Protein AF-E4Q277-F1 (afdb_monomer)

Solvent-accessible surface area (backbone atoms only — not comparable to full-atom values): 6845 Å² total; per-residue (Å²): 110,78,57,78,90,73,64,61,66,56,55,53,55,42,17,65,76,50,76,47,55,44,51,51,55,50,51,31,52,51,36,47,37,51,23,58,62,69,68,41,83,85,54,50,30,70,56,55,41,49,47,28,60,75,48,73,52,60,41,48,54,56,46,54,25,54,50,24,50,49,39,25,51,49,21,50,73,73,71,43,85,66,65,85,50,20,67,60,29,31,52,35,26,75,74,73,38,37,66,59,28,50,42,53,44,51,51,54,44,43,54,41,31,53,51,53,50,54,53,52,53,56,58,60,76,76,107

Organism: Caldicellulosiruptor owensensis (strain ATCC 700167 / DSM 13100 / OL) (NCBI:txid632518)

InterPro domains:
  IPR025328 Domain of unknown function DUF4234 [PF14018] (6-69)

Mean predicted aligned error: 8.24 Å

Structure (mmCIF, N/CA/C/O backbone):
data_AF-E4Q277-F1
#
_entry.id   AF-E4Q277-F1
#
loop_
_atom_site.group_PDB
_atom_site.id
_atom_site.type_symbol
_atom_site.label_atom_id
_atom_site.label_alt_id
_atom_site.label_comp_id
_atom_site.label_asym_id
_atom_site.label_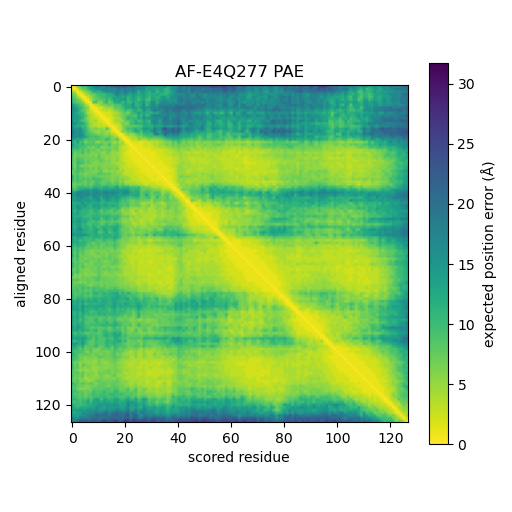entity_id
_atom_site.label_seq_id
_atom_site.pdbx_PDB_ins_code
_atom_site.Cartn_x
_atom_site.Cartn_y
_atom_site.Cartn_z
_atom_site.occupancy
_atom_site.B_iso_or_equiv
_atom_site.auth_seq_id
_atom_site.auth_comp_id
_atom_site.auth_asym_id
_atom_site.auth_atom_id
_atom_site.pdbx_PDB_model_num
ATOM 1 N N . MET A 1 1 ? -15.627 8.976 -0.038 1.00 40.03 1 MET A N 1
ATOM 2 C CA . MET A 1 1 ? -16.363 7.786 -0.526 1.00 40.03 1 MET A CA 1
ATOM 3 C C . MET A 1 1 ? -15.552 6.549 -0.169 1.00 40.03 1 MET A C 1
ATOM 5 O O . MET A 1 1 ? -14.334 6.627 -0.302 1.00 40.03 1 MET A O 1
ATOM 9 N N . PRO A 1 2 ? -16.169 5.461 0.323 1.00 54.00 2 PRO A N 1
ATOM 10 C CA . PRO A 1 2 ? -15.447 4.222 0.614 1.00 54.00 2 PRO A CA 1
ATOM 11 C C . PRO A 1 2 ? -14.833 3.640 -0.669 1.00 54.00 2 PRO A C 1
ATOM 13 O O . PRO A 1 2 ? -15.396 3.785 -1.757 1.00 54.00 2 PRO A O 1
ATOM 16 N N . GLY A 1 3 ? -13.653 3.027 -0.552 1.00 56.50 3 GLY A N 1
ATOM 17 C CA . GLY A 1 3 ? -12.966 2.400 -1.682 1.00 56.50 3 GLY A CA 1
ATOM 18 C C . GLY A 1 3 ? -13.731 1.190 -2.229 1.00 56.50 3 GLY A C 1
ATOM 19 O O . GLY A 1 3 ? -14.594 0.610 -1.566 1.00 56.50 3 GLY A O 1
ATOM 20 N N . LYS A 1 4 ? -13.434 0.792 -3.471 1.00 58.00 4 LYS A N 1
ATOM 21 C CA . LYS A 1 4 ? -14.125 -0.325 -4.131 1.00 58.00 4 LYS A CA 1
ATOM 22 C C . LYS A 1 4 ? -13.436 -1.641 -3.770 1.00 58.00 4 LYS A C 1
ATOM 24 O O . LYS A 1 4 ? -12.219 -1.747 -3.889 1.00 58.00 4 LYS A O 1
ATOM 29 N N . LYS A 1 5 ? -14.198 -2.674 -3.387 1.00 54.75 5 LYS A N 1
ATOM 30 C CA . LYS A 1 5 ? -13.649 -4.017 -3.125 1.00 54.75 5 LYS A CA 1
ATOM 31 C C . LYS A 1 5 ? -12.907 -4.521 -4.365 1.00 54.75 5 LYS A C 1
ATOM 33 O O . LYS A 1 5 ? -13.509 -4.681 -5.429 1.00 54.75 5 LYS A O 1
ATOM 38 N N . ARG A 1 6 ? -11.605 -4.781 -4.232 1.00 60.19 6 ARG A N 1
ATOM 39 C CA . ARG A 1 6 ? -10.793 -5.387 -5.297 1.00 60.19 6 ARG A CA 1
ATOM 40 C C . ARG A 1 6 ? -10.302 -6.760 -4.874 1.00 60.19 6 ARG A C 1
ATOM 42 O O . ARG A 1 6 ? -9.861 -6.960 -3.741 1.00 60.19 6 ARG A O 1
ATOM 49 N N . SER A 1 7 ? -10.384 -7.705 -5.809 1.00 57.56 7 SER A N 1
ATOM 50 C CA . SER A 1 7 ? -9.804 -9.031 -5.632 1.00 57.56 7 SER A CA 1
ATOM 51 C C . SER A 1 7 ? -8.292 -8.955 -5.810 1.00 57.56 7 SER A C 1
ATOM 53 O O . SER A 1 7 ? -7.790 -8.597 -6.877 1.00 57.56 7 SER A O 1
ATOM 55 N N . VAL A 1 8 ? -7.588 -9.337 -4.752 1.00 58.34 8 VAL A N 1
ATOM 56 C CA . VAL A 1 8 ? -6.130 -9.479 -4.671 1.00 58.34 8 VAL A CA 1
ATOM 57 C C . VAL A 1 8 ? -5.581 -10.380 -5.779 1.00 58.34 8 VAL A C 1
ATOM 59 O O . VAL A 1 8 ? -4.545 -10.099 -6.374 1.00 58.34 8 VAL A O 1
ATOM 62 N N . VAL A 1 9 ? -6.326 -11.435 -6.110 1.00 54.12 9 VAL A N 1
ATOM 63 C CA . VAL A 1 9 ? -5.954 -12.421 -7.132 1.00 54.12 9 VAL A CA 1
ATOM 64 C C . VAL A 1 9 ? -5.977 -11.806 -8.535 1.00 54.12 9 VAL A C 1
ATOM 66 O O . VAL A 1 9 ? -5.131 -12.130 -9.363 1.00 54.12 9 VAL A O 1
ATOM 69 N N . GLY A 1 10 ? -6.887 -10.859 -8.790 1.00 60.38 10 GLY A N 1
ATOM 70 C CA . GLY A 1 10 ? -6.936 -10.139 -10.063 1.00 60.38 10 GLY A CA 1
ATOM 71 C C . GLY A 1 10 ? -5.686 -9.292 -10.288 1.00 60.38 10 GLY A C 1
ATOM 72 O O . GLY A 1 10 ? -5.128 -9.307 -11.380 1.00 60.38 10 GLY A O 1
ATOM 73 N N . VAL A 1 11 ? -5.195 -8.619 -9.241 1.00 60.53 11 VAL A N 1
ATOM 74 C CA . VAL A 1 11 ? -3.976 -7.795 -9.317 1.00 60.53 11 VAL A CA 1
ATOM 75 C C . VAL A 1 11 ? -2.768 -8.627 -9.724 1.00 60.53 11 VAL A C 1
ATOM 77 O O . VAL A 1 11 ? -1.974 -8.221 -10.568 1.00 60.53 11 VAL A O 1
ATOM 80 N N . LEU A 1 12 ? -2.677 -9.827 -9.164 1.00 60.50 12 LEU A N 1
ATOM 81 C CA . LEU A 1 12 ? -1.571 -10.740 -9.384 1.00 60.50 12 LEU A CA 1
ATOM 82 C C . LEU A 1 12 ? -1.580 -11.358 -10.784 1.00 60.50 12 LEU A C 1
ATOM 84 O O . LEU A 1 12 ? -0.562 -11.348 -11.475 1.00 60.50 12 LEU A O 1
ATOM 88 N N . ILE A 1 13 ? -2.743 -11.849 -11.219 1.00 62.25 13 ILE A N 1
ATOM 89 C CA . ILE A 1 13 ? -2.920 -12.442 -12.548 1.00 62.25 13 ILE A CA 1
ATOM 90 C C . ILE A 1 13 ? -2.660 -11.389 -13.628 1.00 62.25 13 ILE A C 1
ATOM 92 O O . ILE A 1 13 ? -1.892 -11.640 -14.556 1.00 62.25 13 ILE A O 1
ATOM 96 N N . PHE A 1 14 ? -3.218 -10.183 -13.483 1.00 59.66 14 PHE A N 1
ATOM 97 C CA . PHE A 1 14 ? -2.980 -9.119 -14.453 1.00 59.66 14 PHE A CA 1
ATOM 98 C C . PHE A 1 14 ? -1.535 -8.628 -14.448 1.00 59.66 14 PHE A C 1
ATOM 100 O O . PHE A 1 14 ? -1.010 -8.353 -15.521 1.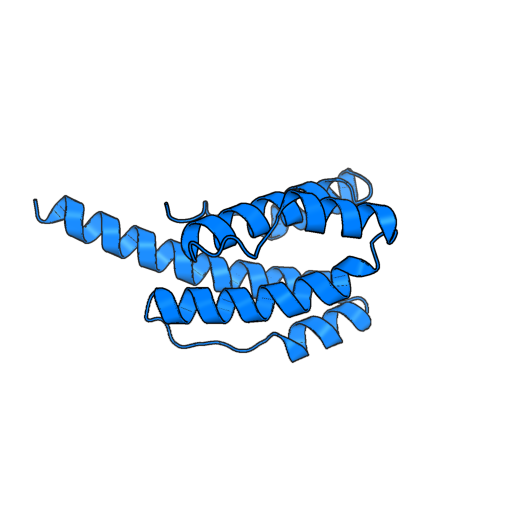00 59.66 14 PHE A O 1
ATOM 107 N N . SER A 1 15 ? -0.848 -8.552 -13.307 1.00 57.84 15 SER A N 1
ATOM 108 C CA . SER A 1 15 ? 0.565 -8.155 -13.299 1.00 57.84 15 SER A CA 1
ATOM 109 C C . SER A 1 15 ? 1.478 -9.169 -13.983 1.00 57.84 15 SER A C 1
ATOM 111 O O . SER A 1 15 ? 2.399 -8.758 -14.675 1.00 57.84 15 SER A O 1
ATOM 113 N N . ILE A 1 16 ? 1.220 -10.472 -13.870 1.00 62.84 16 ILE A N 1
ATOM 114 C CA . ILE A 1 16 ? 2.006 -11.480 -14.603 1.00 62.84 16 ILE A CA 1
ATOM 115 C C . ILE A 1 16 ? 1.697 -11.414 -16.107 1.00 62.84 16 ILE A C 1
ATOM 117 O O . ILE A 1 16 ? 2.612 -11.436 -16.926 1.00 62.84 16 ILE A O 1
ATOM 121 N N . ILE A 1 17 ? 0.421 -11.255 -16.472 1.00 63.47 17 ILE A N 1
ATOM 122 C CA . ILE A 1 17 ? -0.020 -11.167 -17.875 1.00 63.47 17 ILE A CA 1
ATOM 123 C C . ILE A 1 17 ? 0.470 -9.877 -18.555 1.00 63.47 17 ILE A C 1
ATOM 125 O O . ILE A 1 17 ? 0.798 -9.892 -19.737 1.00 63.47 17 ILE A O 1
ATOM 129 N N . THR A 1 18 ? 0.542 -8.761 -17.825 1.00 61.78 18 THR A N 1
ATOM 130 C CA . THR A 1 18 ? 0.921 -7.439 -18.364 1.00 61.78 18 THR A CA 1
ATOM 131 C C . THR A 1 18 ? 2.406 -7.103 -18.205 1.00 61.78 18 THR A C 1
ATOM 133 O O . THR A 1 18 ? 2.772 -5.939 -18.355 1.00 61.78 18 THR A O 1
ATOM 136 N N . LEU A 1 19 ? 3.274 -8.073 -17.879 1.00 64.88 19 LEU A N 1
ATOM 137 C CA . LEU A 1 19 ? 4.702 -7.820 -17.606 1.00 64.88 19 LEU A CA 1
ATOM 138 C C . LEU A 1 19 ? 4.932 -6.767 -16.490 1.00 64.88 19 LEU A C 1
ATOM 140 O O . LEU A 1 19 ? 5.846 -5.951 -16.540 1.00 64.88 19 LEU A O 1
ATOM 144 N N . GLY A 1 20 ? 4.081 -6.759 -15.467 1.00 63.62 20 GLY A N 1
ATOM 145 C CA . GLY A 1 20 ? 4.181 -5.875 -14.305 1.00 63.62 20 GLY A CA 1
ATOM 146 C C . GLY A 1 20 ? 3.536 -4.499 -14.481 1.00 63.62 20 GLY A C 1
ATOM 147 O O . GLY A 1 20 ? 3.479 -3.744 -13.513 1.00 63.62 20 GLY A O 1
ATOM 148 N N . ILE A 1 21 ? 2.982 -4.174 -15.655 1.00 70.25 21 ILE A N 1
ATOM 149 C CA . ILE A 1 21 ? 2.351 -2.865 -15.902 1.00 70.25 21 ILE A CA 1
ATOM 150 C C . ILE A 1 21 ? 1.128 -2.650 -14.998 1.00 70.25 21 ILE A C 1
ATOM 152 O O . ILE A 1 21 ? 0.892 -1.545 -14.509 1.00 70.25 21 ILE A O 1
ATOM 156 N N . TYR A 1 22 ? 0.360 -3.704 -14.716 1.00 71.38 22 TYR A N 1
ATOM 157 C CA . TYR A 1 22 ? -0.823 -3.598 -13.862 1.00 71.38 22 TYR A CA 1
ATOM 158 C C . TYR A 1 22 ? -0.499 -3.156 -12.419 1.00 71.38 22 TYR A C 1
ATOM 160 O O . TYR A 1 22 ? -1.319 -2.479 -11.792 1.00 71.38 22 TYR A O 1
ATOM 168 N N . TYR A 1 23 ? 0.704 -3.440 -11.898 1.00 72.06 23 TYR A N 1
ATOM 169 C CA . TYR A 1 23 ? 1.114 -2.981 -10.563 1.00 72.06 23 TYR A CA 1
ATOM 170 C C . TYR A 1 23 ? 1.065 -1.458 -10.434 1.00 72.06 23 TYR A C 1
ATOM 172 O O . TYR A 1 23 ? 0.626 -0.940 -9.408 1.00 72.06 23 TYR A O 1
ATOM 180 N N . PHE A 1 24 ? 1.437 -0.736 -11.489 1.00 73.75 24 PHE A N 1
ATOM 181 C CA . PHE A 1 24 ? 1.391 0.723 -11.523 1.00 73.75 24 PHE A CA 1
ATOM 182 C C . PHE A 1 24 ? -0.035 1.263 -11.382 1.00 73.75 24 PHE A C 1
ATOM 184 O O . PHE A 1 24 ? -0.282 2.198 -10.617 1.00 73.75 24 PHE A O 1
ATOM 191 N N . PHE A 1 25 ? -0.992 0.639 -12.071 1.00 76.44 25 PHE A N 1
ATOM 192 C CA . PHE A 1 25 ? -2.401 1.003 -11.944 1.00 76.44 25 PHE A CA 1
ATOM 193 C C . PHE A 1 25 ? -2.931 0.725 -10.534 1.00 76.44 25 PHE A C 1
ATOM 195 O O . PHE A 1 25 ? -3.680 1.532 -9.980 1.00 76.44 25 PHE A O 1
ATOM 202 N N . TRP A 1 26 ? -2.533 -0.400 -9.936 1.00 77.88 26 TRP A N 1
ATOM 203 C CA . TRP A 1 26 ? -2.943 -0.755 -8.579 1.00 77.88 26 TRP A CA 1
ATOM 204 C C . TRP A 1 26 ? -2.385 0.204 -7.522 1.00 77.88 26 TRP A C 1
ATOM 206 O O . TRP A 1 26 ? -3.140 0.620 -6.642 1.00 77.88 26 TRP A O 1
ATOM 216 N N . ILE A 1 27 ? -1.117 0.613 -7.645 1.00 78.88 27 ILE A N 1
ATOM 217 C CA . ILE A 1 27 ? -0.512 1.653 -6.799 1.00 78.88 27 ILE A CA 1
ATOM 218 C C . ILE A 1 27 ? -1.347 2.927 -6.875 1.00 78.88 27 ILE A C 1
ATOM 220 O O . ILE A 1 27 ? -1.858 3.383 -5.860 1.00 78.88 27 ILE A O 1
ATOM 224 N N . TYR A 1 28 ? -1.562 3.451 -8.085 1.00 80.25 28 TYR A N 1
ATOM 225 C CA . TYR A 1 28 ? -2.313 4.689 -8.278 1.00 80.25 28 TYR A CA 1
ATOM 226 C C . TYR A 1 28 ? -3.727 4.611 -7.688 1.00 80.25 28 TYR A C 1
ATOM 228 O O . TYR A 1 28 ? -4.167 5.528 -6.993 1.00 80.25 28 TYR A O 1
ATOM 236 N N . ALA A 1 29 ? -4.433 3.506 -7.942 1.00 81.56 29 ALA A N 1
ATOM 237 C CA . ALA A 1 29 ? -5.778 3.299 -7.429 1.00 81.56 29 ALA A CA 1
ATOM 238 C C . ALA A 1 29 ? -5.811 3.258 -5.896 1.00 81.56 29 ALA A C 1
ATOM 240 O O . ALA A 1 29 ? -6.609 3.971 -5.292 1.00 81.56 29 ALA A O 1
ATOM 241 N N . THR A 1 30 ? -4.924 2.479 -5.274 1.00 81.50 30 THR A N 1
ATOM 242 C CA . THR A 1 30 ? -4.857 2.343 -3.812 1.00 81.50 30 THR A CA 1
ATOM 243 C C . THR A 1 30 ? -4.468 3.667 -3.160 1.00 81.50 30 THR A C 1
ATOM 245 O O . THR A 1 30 ? -5.088 4.073 -2.181 1.00 81.50 30 THR A O 1
ATOM 248 N N . SER A 1 31 ? -3.502 4.381 -3.744 1.00 83.00 31 SER A N 1
ATOM 249 C CA . SER A 1 31 ? -3.082 5.716 -3.316 1.00 83.00 31 SER A CA 1
ATOM 250 C C . SER A 1 31 ? -4.208 6.739 -3.353 1.00 83.00 31 SER A C 1
ATOM 252 O O . SER A 1 31 ? -4.390 7.504 -2.409 1.00 83.00 31 SER A O 1
ATOM 254 N N . ASN A 1 32 ? -4.986 6.751 -4.431 1.00 82.75 32 ASN A N 1
ATOM 255 C CA . ASN A 1 32 ? -6.112 7.664 -4.576 1.00 82.75 32 ASN A CA 1
ATOM 256 C C . ASN A 1 32 ? -7.252 7.328 -3.595 1.00 82.75 32 ASN A C 1
ATOM 258 O O . ASN A 1 32 ? -7.839 8.228 -2.999 1.00 82.75 32 ASN A O 1
ATOM 262 N N . GLU A 1 33 ? -7.547 6.041 -3.391 1.00 81.75 33 GLU A N 1
ATOM 263 C CA . GLU A 1 33 ? -8.584 5.581 -2.458 1.00 81.75 33 GLU A CA 1
ATOM 264 C C . GLU A 1 33 ? -8.239 5.932 -1.002 1.00 81.75 33 GLU A C 1
ATOM 266 O O . GLU A 1 33 ? -9.057 6.534 -0.302 1.00 81.75 33 GLU A O 1
ATOM 271 N N . THR A 1 34 ? -7.018 5.631 -0.546 1.00 80.69 34 THR A N 1
ATOM 272 C CA . THR A 1 34 ? -6.598 5.965 0.824 1.00 80.69 34 THR A CA 1
ATOM 273 C C . THR A 1 34 ? -6.450 7.471 1.024 1.00 80.69 34 THR A C 1
ATOM 275 O O . THR A 1 34 ? -6.834 7.970 2.081 1.00 80.69 34 THR A O 1
ATOM 278 N N . GLN A 1 35 ? -5.976 8.218 0.017 1.00 82.94 35 GLN A N 1
ATOM 279 C CA . GLN A 1 35 ? -5.931 9.682 0.056 1.00 82.94 35 GLN A CA 1
ATOM 280 C C . GLN A 1 35 ? -7.324 10.277 0.271 1.00 82.94 35 GLN A C 1
ATOM 282 O O . GLN A 1 35 ? -7.498 11.120 1.152 1.00 82.94 35 GLN A O 1
ATOM 287 N N . GLN A 1 36 ? -8.304 9.858 -0.532 1.00 80.38 36 GLN A N 1
ATOM 288 C CA . GLN A 1 36 ? -9.675 10.355 -0.428 1.00 80.38 36 GLN A CA 1
ATOM 289 C C . GLN A 1 36 ? -10.316 9.969 0.902 1.00 80.38 36 GLN A C 1
ATOM 291 O O . GLN A 1 36 ? -11.049 10.768 1.476 1.00 80.38 36 GLN A O 1
ATOM 296 N N . TYR A 1 37 ? -10.030 8.769 1.410 1.00 79.94 37 TYR A N 1
ATOM 297 C CA . TYR A 1 37 ? -10.575 8.312 2.683 1.00 79.94 37 TYR A CA 1
ATOM 298 C C . TYR A 1 37 ? -9.964 9.048 3.884 1.00 79.94 37 TYR A C 1
ATOM 300 O O . TYR A 1 37 ? -10.681 9.437 4.803 1.00 79.94 37 TYR A O 1
ATOM 308 N N . LEU A 1 38 ? -8.649 9.279 3.892 1.00 81.44 38 LEU A N 1
ATOM 309 C CA . LEU A 1 38 ? -7.956 9.997 4.969 1.00 81.44 38 LEU A CA 1
ATOM 310 C C . LEU A 1 38 ? -8.043 11.522 4.841 1.00 81.44 38 LEU A C 1
ATOM 312 O O . LEU A 1 38 ? -7.712 12.208 5.803 1.00 81.44 38 LEU A O 1
ATOM 316 N N . GLU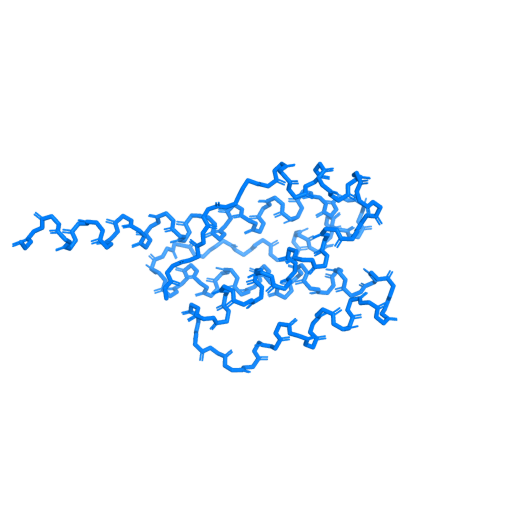 A 1 39 ? -8.469 12.045 3.687 1.00 76.56 39 GLU A N 1
ATOM 317 C CA . GLU A 1 39 ? -8.480 13.478 3.335 1.00 76.56 39 GLU A CA 1
ATOM 318 C C . GLU A 1 39 ? -7.092 14.142 3.451 1.00 76.56 39 GLU A C 1
ATOM 320 O O . GLU A 1 39 ? -6.944 15.360 3.573 1.00 76.56 39 GLU A O 1
ATOM 325 N N . LYS A 1 40 ? -6.028 13.334 3.377 1.00 71.81 40 LYS A N 1
ATOM 326 C CA . LYS A 1 40 ? -4.640 13.788 3.501 1.00 71.81 40 LYS A CA 1
ATOM 327 C C . LYS A 1 40 ? -4.081 14.178 2.134 1.00 71.81 40 LYS A C 1
ATOM 329 O O . LYS A 1 40 ? -3.641 13.329 1.365 1.00 71.81 40 LYS A O 1
ATOM 334 N N . LYS A 1 41 ? -3.982 15.482 1.854 1.00 61.62 41 LYS A N 1
ATOM 335 C CA . LYS A 1 41 ? -3.313 16.013 0.641 1.00 61.62 41 LYS A CA 1
ATOM 336 C C . LYS A 1 41 ? -1.827 15.632 0.504 1.00 61.62 41 LYS A C 1
ATOM 338 O O . LYS A 1 41 ? -1.257 15.823 -0.563 1.00 61.62 41 LYS A O 1
ATOM 343 N N . THR A 1 42 ? -1.200 15.089 1.548 1.00 62.16 42 THR A N 1
ATOM 344 C CA . THR A 1 42 ? 0.202 14.636 1.528 1.00 62.16 42 THR A CA 1
ATOM 345 C C . THR A 1 42 ? 0.423 13.364 0.703 1.00 62.16 42 THR A C 1
ATOM 347 O O . THR A 1 42 ? 1.554 13.072 0.317 1.00 62.16 42 THR A O 1
ATOM 350 N N . LEU A 1 43 ? -0.637 12.609 0.406 1.00 67.62 43 LEU A N 1
ATOM 351 C CA . LEU A 1 43 ? -0.585 11.427 -0.452 1.00 67.62 43 LEU A CA 1
ATOM 352 C C . LEU A 1 43 ? -0.761 11.856 -1.904 1.00 67.62 43 LEU A C 1
ATOM 354 O O . LEU A 1 43 ? -1.846 12.241 -2.297 1.00 67.62 43 LEU A O 1
ATOM 358 N N . SER A 1 44 ? 0.300 11.845 -2.706 1.00 77.06 44 SER A N 1
ATOM 359 C CA . SER A 1 44 ? 0.222 12.231 -4.120 1.00 77.06 44 SER A CA 1
ATOM 360 C C . SER A 1 44 ? 0.277 10.987 -5.013 1.00 77.06 44 SER A C 1
ATOM 362 O O . SER A 1 44 ? 1.381 10.554 -5.352 1.00 77.06 44 SER A O 1
ATOM 364 N N . PRO A 1 45 ? -0.873 10.417 -5.431 1.00 75.25 45 PRO A N 1
ATOM 365 C CA . PRO A 1 45 ? -0.921 9.166 -6.198 1.00 75.25 45 PRO A CA 1
ATOM 366 C C . PRO A 1 45 ? -0.134 9.242 -7.514 1.00 75.25 45 PRO A C 1
ATOM 368 O O . PRO A 1 45 ? 0.510 8.275 -7.914 1.00 75.25 45 PRO A O 1
ATOM 371 N N . GLY A 1 46 ? -0.125 10.410 -8.167 1.00 75.50 46 GLY A N 1
ATOM 372 C CA . GLY A 1 46 ? 0.650 10.636 -9.391 1.00 75.50 46 GLY A CA 1
ATOM 373 C C . GLY A 1 46 ? 2.166 10.678 -9.166 1.00 75.50 46 GLY A C 1
ATOM 374 O O . GLY A 1 46 ? 2.916 10.151 -9.984 1.00 75.50 46 GLY A O 1
ATOM 375 N N . LEU A 1 47 ? 2.625 11.251 -8.046 1.00 79.56 47 LEU A N 1
ATOM 376 C CA . LEU A 1 47 ? 4.053 11.276 -7.713 1.00 79.56 47 LEU A CA 1
ATOM 377 C C . LEU A 1 47 ? 4.549 9.878 -7.345 1.00 79.56 47 LEU A C 1
ATOM 379 O O . LEU A 1 47 ? 5.594 9.462 -7.822 1.00 79.56 47 LEU A O 1
ATOM 383 N N . GLU A 1 48 ? 3.798 9.125 -6.545 1.00 79.56 48 GLU A N 1
ATOM 384 C CA . GLU A 1 48 ? 4.194 7.771 -6.133 1.00 79.56 48 GLU A CA 1
ATOM 385 C C . GLU A 1 48 ? 4.304 6.810 -7.322 1.00 79.56 48 GLU A C 1
ATOM 387 O O . GLU A 1 48 ? 5.252 6.028 -7.405 1.00 79.56 48 GLU A O 1
ATOM 392 N N . LEU A 1 49 ? 3.379 6.921 -8.279 1.00 78.56 49 LEU A N 1
ATOM 393 C CA . LEU A 1 49 ? 3.449 6.197 -9.541 1.00 78.56 49 LEU A CA 1
ATOM 394 C C . LEU A 1 49 ? 4.710 6.572 -10.337 1.00 78.56 49 LEU A C 1
ATOM 396 O O . LEU A 1 49 ? 5.440 5.69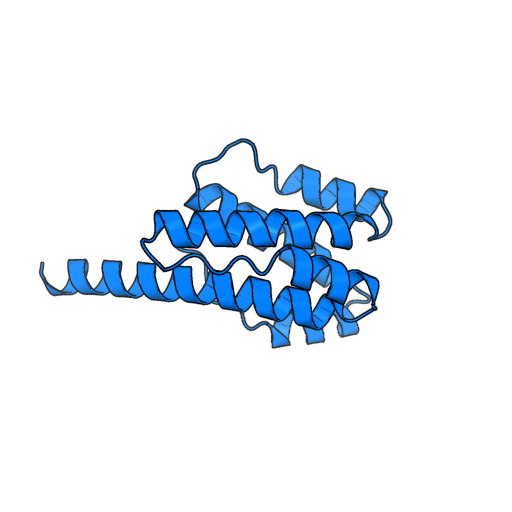0 -10.791 1.00 78.56 49 LEU A O 1
ATOM 400 N N . LEU A 1 50 ? 4.992 7.872 -10.465 1.00 81.00 50 LEU A N 1
ATOM 401 C CA . LEU A 1 50 ? 6.183 8.365 -11.155 1.00 81.00 50 LEU A CA 1
ATOM 402 C C . LEU A 1 50 ? 7.469 7.848 -10.492 1.00 81.00 50 LEU A C 1
ATOM 404 O O . LEU A 1 50 ? 8.360 7.368 -11.189 1.00 81.00 50 LEU A O 1
ATOM 408 N N . LEU A 1 51 ? 7.551 7.873 -9.156 1.00 78.94 51 LEU A N 1
ATOM 409 C CA . LEU A 1 51 ? 8.682 7.309 -8.415 1.00 78.94 51 LEU A CA 1
ATOM 410 C C . LEU A 1 51 ? 8.831 5.806 -8.671 1.00 78.94 51 LEU A C 1
ATOM 412 O O . LEU A 1 51 ? 9.952 5.327 -8.832 1.00 78.94 51 LEU A O 1
ATOM 416 N N . CYS A 1 52 ? 7.732 5.056 -8.754 1.00 76.81 52 CYS A N 1
ATOM 417 C CA . CYS A 1 52 ? 7.785 3.626 -9.053 1.00 76.81 52 CYS A CA 1
ATOM 418 C C . CYS A 1 52 ? 8.337 3.335 -10.456 1.00 76.81 52 CYS A C 1
ATOM 420 O O . CYS A 1 52 ? 9.091 2.377 -10.627 1.00 76.81 52 CYS A O 1
ATOM 422 N N . ILE A 1 53 ? 8.008 4.178 -11.438 1.00 77.62 53 ILE A N 1
ATOM 423 C CA . ILE A 1 53 ? 8.525 4.076 -12.810 1.00 77.62 53 ILE A CA 1
ATOM 424 C C . ILE A 1 53 ? 10.008 4.472 -12.858 1.00 77.62 53 ILE A C 1
ATOM 426 O O . ILE A 1 53 ? 10.825 3.723 -13.388 1.00 77.62 53 ILE A O 1
ATOM 430 N N . ILE A 1 54 ? 10.378 5.608 -12.253 1.00 79.62 54 ILE A N 1
ATOM 431 C CA . ILE A 1 54 ? 11.760 6.124 -12.243 1.00 79.62 54 ILE A CA 1
ATOM 432 C C . ILE A 1 54 ? 12.718 5.161 -11.530 1.00 79.62 54 ILE A C 1
ATOM 434 O O . ILE A 1 54 ? 13.856 4.986 -11.954 1.00 79.62 54 ILE A O 1
ATOM 438 N N . THR A 1 55 ? 12.265 4.517 -10.456 1.00 78.50 55 THR A N 1
ATOM 439 C CA . THR A 1 55 ? 13.081 3.570 -9.677 1.00 78.50 55 THR A CA 1
ATOM 440 C C . THR A 1 55 ? 13.073 2.147 -10.234 1.00 78.50 55 THR A C 1
ATOM 442 O O . THR A 1 55 ? 13.601 1.248 -9.580 1.00 78.50 55 THR A O 1
ATOM 445 N N . CYS A 1 56 ? 12.473 1.913 -11.409 1.00 73.00 56 CYS A N 1
ATOM 446 C CA . CYS A 1 56 ? 12.366 0.585 -12.020 1.00 73.00 56 CYS A CA 1
ATOM 447 C C . CYS A 1 56 ? 11.761 -0.461 -11.056 1.00 73.00 56 CYS A C 1
ATOM 449 O O . CYS A 1 56 ? 12.242 -1.584 -10.931 1.00 73.00 56 CYS A O 1
ATOM 451 N N . GLY A 1 57 ? 10.733 -0.070 -10.296 1.00 69.00 57 GLY A N 1
ATOM 452 C CA . GLY A 1 57 ? 10.067 -0.950 -9.334 1.00 69.00 57 GLY A CA 1
ATOM 453 C C . GLY A 1 57 ? 10.754 -1.091 -7.972 1.00 69.00 57 GLY A C 1
ATOM 454 O O . GLY A 1 57 ? 10.161 -1.689 -7.080 1.00 69.00 57 GLY A O 1
ATOM 455 N N . LEU A 1 58 ? 11.932 -0.498 -7.731 1.00 75.00 58 LEU A N 1
ATOM 456 C CA . LEU A 1 58 ? 12.574 -0.548 -6.406 1.00 75.00 58 LEU A CA 1
ATOM 457 C C . LEU A 1 58 ? 11.757 0.199 -5.335 1.00 75.00 58 LEU A C 1
ATOM 459 O O . LEU A 1 58 ? 11.705 -0.203 -4.173 1.00 75.00 58 LEU A O 1
ATOM 463 N N . TYR A 1 59 ? 11.058 1.267 -5.728 1.00 81.12 59 TYR A N 1
ATOM 464 C CA . TYR A 1 59 ? 10.167 2.014 -4.837 1.00 81.12 59 TYR A CA 1
ATOM 465 C C . TYR A 1 59 ? 8.990 1.177 -4.313 1.00 81.12 59 TYR A C 1
ATOM 467 O O . TYR A 1 59 ? 8.410 1.533 -3.290 1.00 81.12 59 TYR A O 1
ATOM 475 N N . TRP A 1 60 ? 8.669 0.039 -4.940 1.00 77.12 60 TRP A N 1
ATOM 476 C CA . TRP A 1 60 ? 7.626 -0.882 -4.479 1.00 77.12 60 TRP A CA 1
ATOM 477 C C . TRP A 1 60 ? 7.796 -1.289 -3.010 1.00 77.12 60 TRP A C 1
ATOM 479 O O . TRP A 1 60 ? 6.839 -1.253 -2.237 1.00 77.12 60 TRP A O 1
ATOM 489 N N . PHE A 1 61 ? 9.022 -1.627 -2.601 1.00 80.31 61 PHE A N 1
ATOM 490 C CA . PHE A 1 61 ? 9.320 -2.058 -1.231 1.00 80.31 61 PHE A CA 1
ATOM 491 C C . PHE A 1 61 ? 9.084 -0.943 -0.211 1.00 80.31 61 PHE A C 1
ATOM 493 O O . PHE A 1 61 ? 8.614 -1.181 0.898 1.00 80.31 61 PHE A O 1
ATOM 500 N N . TYR A 1 62 ? 9.375 0.298 -0.587 1.00 82.38 62 TYR A N 1
ATOM 501 C CA . TYR A 1 62 ? 9.066 1.441 0.259 1.00 82.38 62 TYR A CA 1
ATOM 502 C C . TYR A 1 62 ? 7.557 1.720 0.285 1.00 82.38 62 TYR A C 1
ATOM 504 O O . TYR A 1 62 ? 6.980 1.985 1.342 1.00 82.38 62 TYR A O 1
ATOM 512 N N . TRP A 1 63 ? 6.907 1.618 -0.875 1.00 84.12 63 TRP A N 1
ATOM 513 C CA . TRP A 1 63 ? 5.481 1.863 -1.028 1.00 84.12 63 TRP A CA 1
ATOM 514 C C . TRP A 1 63 ? 4.648 0.887 -0.193 1.00 84.12 63 TRP A C 1
ATOM 516 O O . TRP A 1 63 ? 3.803 1.333 0.578 1.00 84.12 63 TRP A O 1
ATOM 526 N N . ILE A 1 64 ? 4.935 -0.419 -0.242 1.00 82.62 64 ILE A N 1
ATOM 527 C CA . ILE A 1 64 ? 4.190 -1.430 0.526 1.00 82.62 64 ILE A CA 1
ATOM 528 C C . ILE A 1 64 ? 4.292 -1.187 2.040 1.00 82.62 64 ILE A C 1
ATOM 530 O O . ILE A 1 64 ? 3.299 -1.328 2.756 1.00 82.62 64 ILE A O 1
ATOM 534 N N . TYR A 1 65 ? 5.457 -0.755 2.532 1.00 84.50 65 TYR A N 1
ATOM 535 C CA . TYR A 1 65 ? 5.656 -0.393 3.935 1.00 84.50 65 TYR A CA 1
ATOM 536 C C . TYR A 1 65 ? 4.826 0.837 4.319 1.00 84.50 65 TYR A C 1
ATOM 538 O O . TYR A 1 65 ? 4.042 0.795 5.271 1.00 84.50 65 TYR A O 1
ATOM 546 N N . LYS A 1 66 ? 4.955 1.920 3.541 1.00 85.44 66 LYS A N 1
ATOM 547 C CA . LYS A 1 66 ? 4.223 3.173 3.762 1.00 85.44 66 LYS A CA 1
ATOM 548 C C . LYS A 1 66 ? 2.711 2.939 3.737 1.00 85.44 66 LYS A C 1
ATOM 550 O O . LYS A 1 66 ? 2.003 3.403 4.626 1.00 85.44 66 LYS A O 1
ATOM 555 N N . TYR A 1 67 ? 2.221 2.182 2.760 1.00 84.31 67 TYR A N 1
ATOM 556 C CA . TYR A 1 67 ? 0.796 1.904 2.605 1.00 84.31 67 TYR A CA 1
ATOM 557 C C . TYR A 1 67 ? 0.242 0.947 3.650 1.00 84.31 67 TYR A C 1
ATOM 559 O O . TYR A 1 67 ? -0.906 1.102 4.053 1.00 84.31 67 TYR A O 1
ATOM 567 N N . SER A 1 68 ? 1.059 0.031 4.171 1.00 84.88 68 SER A N 1
ATOM 568 C CA . SER A 1 68 ? 0.669 -0.782 5.327 1.00 84.88 68 SER A CA 1
ATOM 569 C C . SER A 1 68 ? 0.435 0.072 6.573 1.00 84.88 68 SER A C 1
ATOM 571 O O . SER A 1 68 ? -0.544 -0.149 7.275 1.00 84.88 68 SER A O 1
ATOM 573 N N . LYS A 1 69 ? 1.255 1.104 6.816 1.00 86.00 69 LYS A N 1
ATOM 574 C CA . LYS A 1 69 ? 1.001 2.076 7.896 1.00 86.00 69 LYS A CA 1
ATOM 575 C C . LYS A 1 69 ? -0.261 2.904 7.649 1.00 86.00 69 LYS A C 1
ATOM 577 O O . LYS A 1 69 ? -1.053 3.101 8.562 1.00 86.00 69 LYS A O 1
ATOM 582 N N . ILE A 1 70 ? -0.476 3.349 6.414 1.00 86.62 70 ILE A N 1
ATOM 583 C CA . ILE A 1 70 ? -1.677 4.106 6.031 1.00 86.62 70 ILE A CA 1
ATOM 584 C C . ILE A 1 70 ? -2.942 3.261 6.215 1.00 86.62 70 ILE A C 1
ATOM 586 O O . ILE A 1 70 ? -3.950 3.777 6.681 1.00 86.62 70 ILE A O 1
ATOM 590 N N . ALA A 1 71 ? -2.895 1.963 5.909 1.00 85.56 71 ALA A N 1
ATOM 591 C CA . ALA A 1 71 ? -4.018 1.060 6.140 1.00 85.56 71 ALA A CA 1
ATOM 592 C C . ALA A 1 71 ? -4.379 0.957 7.630 1.00 85.56 71 ALA A C 1
ATOM 594 O O . ALA A 1 71 ? -5.561 0.959 7.967 1.00 85.56 71 ALA A O 1
ATOM 595 N N . VAL A 1 72 ? -3.385 0.966 8.525 1.00 86.38 72 VAL A N 1
ATOM 596 C CA . VAL A 1 72 ? -3.615 1.054 9.977 1.00 86.38 72 VAL A CA 1
ATOM 597 C C . VAL A 1 72 ? -4.309 2.366 10.345 1.00 86.38 72 VAL A C 1
ATOM 599 O O . VAL A 1 72 ? -5.265 2.355 11.117 1.00 86.38 72 VAL A O 1
ATOM 602 N N . GLU A 1 73 ? -3.893 3.494 9.767 1.00 85.69 73 GLU A N 1
ATOM 603 C CA . GLU A 1 73 ? -4.580 4.776 9.982 1.00 85.69 73 GLU A CA 1
ATOM 604 C C . GLU A 1 73 ? -6.024 4.754 9.453 1.00 85.69 73 GLU A C 1
ATOM 606 O O . GLU A 1 73 ? -6.927 5.293 10.093 1.00 85.69 73 GLU A O 1
ATOM 611 N N . CYS A 1 74 ? -6.271 4.104 8.309 1.00 83.88 74 CYS A N 1
ATOM 612 C CA . CYS A 1 74 ? -7.620 3.891 7.784 1.00 83.88 74 CYS A CA 1
ATOM 613 C C . CYS A 1 74 ? -8.472 3.059 8.755 1.00 83.88 74 CYS A C 1
ATOM 615 O O . CYS A 1 74 ? -9.611 3.432 9.028 1.00 83.88 74 CYS A O 1
ATOM 617 N N . GLN A 1 75 ? -7.922 1.974 9.314 1.00 83.88 75 GLN A N 1
ATOM 618 C CA . GLN A 1 75 ? -8.594 1.155 10.330 1.00 83.88 75 GLN A CA 1
ATOM 619 C C . GLN A 1 75 ? -8.926 1.978 11.579 1.00 83.88 75 GLN A C 1
ATOM 621 O O . GLN A 1 75 ? -10.063 1.943 12.045 1.00 83.88 75 GLN A O 1
ATOM 626 N N . GLN A 1 76 ? -7.977 2.780 12.068 1.00 85.25 76 GLN A N 1
ATOM 627 C CA . GLN A 1 76 ? -8.189 3.667 13.214 1.00 85.25 76 GLN A CA 1
ATOM 628 C C . GLN A 1 76 ? -9.290 4.698 12.947 1.00 85.25 76 GLN A C 1
ATOM 630 O O . GLN A 1 76 ? -10.142 4.912 13.808 1.00 85.25 76 GLN A O 1
ATOM 635 N N . LYS A 1 77 ? -9.314 5.305 11.752 1.00 83.12 77 LYS A N 1
ATOM 636 C CA . LYS A 1 77 ? -10.357 6.264 11.354 1.00 83.12 77 LYS A CA 1
ATOM 637 C C . LYS A 1 77 ? -11.741 5.608 11.266 1.00 83.12 77 LYS A C 1
ATOM 639 O O . LYS A 1 77 ? -12.719 6.229 11.672 1.00 83.12 77 LYS A O 1
ATOM 644 N N . 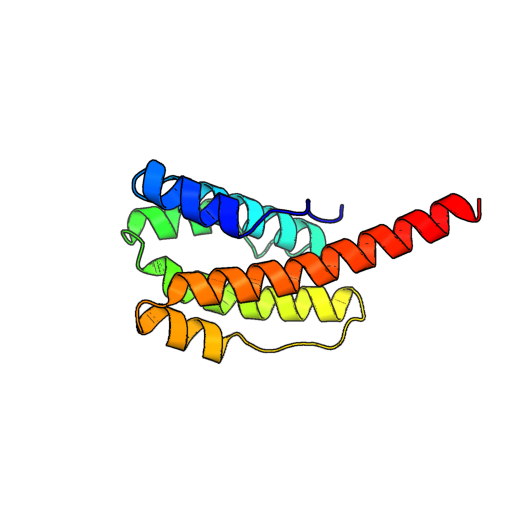ALA A 1 78 ? -11.814 4.360 10.804 1.00 81.75 78 ALA A N 1
ATOM 645 C CA . ALA A 1 78 ? -13.050 3.578 10.779 1.00 81.75 78 ALA A CA 1
ATOM 646 C C . ALA A 1 78 ? -13.497 3.077 12.165 1.00 81.75 78 ALA A C 1
ATOM 648 O O . ALA A 1 78 ? -14.638 2.653 12.322 1.00 81.75 78 ALA A O 1
ATOM 649 N N . GLY A 1 79 ? -12.624 3.112 13.179 1.00 81.00 79 GLY A N 1
ATOM 650 C CA . GLY A 1 79 ? -12.888 2.535 14.502 1.00 81.00 79 GLY A CA 1
ATOM 651 C C . GLY A 1 79 ? -12.658 1.020 14.586 1.00 81.00 79 GLY A C 1
ATOM 652 O O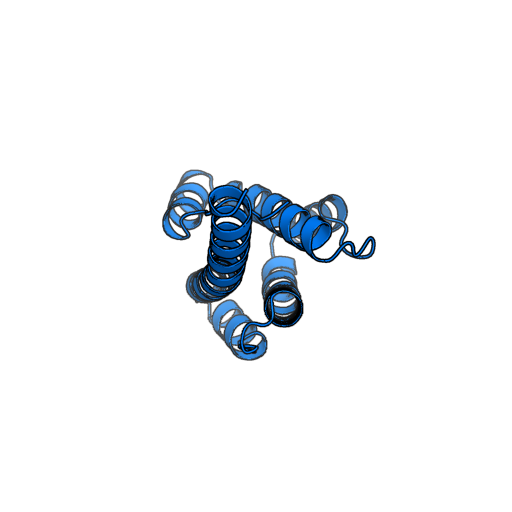 . GLY A 1 79 ? -13.154 0.375 15.507 1.00 81.00 79 GLY A O 1
ATOM 653 N N . LEU A 1 80 ? -11.913 0.445 13.638 1.00 83.25 80 LEU A N 1
ATOM 654 C CA . LEU A 1 80 ? -11.469 -0.951 13.657 1.00 83.25 80 LEU A CA 1
ATOM 655 C C . LEU A 1 80 ? -10.172 -1.109 14.476 1.00 83.25 80 LEU A C 1
ATOM 657 O O . LEU A 1 80 ? -9.370 -0.172 14.548 1.00 83.25 80 LEU A O 1
ATOM 661 N N . PRO A 1 81 ? -9.920 -2.293 15.068 1.00 80.56 81 PRO A N 1
ATOM 662 C CA . PRO A 1 81 ? -8.665 -2.560 15.759 1.00 80.56 81 PRO A CA 1
ATOM 663 C C . PRO A 1 81 ? -7.480 -2.466 14.775 1.00 80.56 81 PRO A C 1
ATOM 665 O O . PRO A 1 81 ? -7.516 -3.119 13.728 1.00 80.56 81 PRO A O 1
ATOM 668 N N . PRO A 1 82 ? -6.440 -1.670 15.086 1.00 78.69 82 PRO A N 1
ATOM 669 C CA . PRO A 1 82 ? -5.289 -1.495 14.207 1.00 78.69 82 PRO A CA 1
ATOM 670 C C . PRO A 1 82 ? -4.439 -2.772 14.118 1.00 78.69 82 PRO A C 1
ATOM 672 O O . PRO A 1 82 ? -3.949 -3.268 15.132 1.00 78.69 82 PRO A O 1
ATOM 675 N N . GLU A 1 83 ? -4.208 -3.270 12.902 1.00 77.94 83 GLU A N 1
ATOM 676 C CA . GLU A 1 83 ? -3.320 -4.405 12.607 1.00 77.94 83 GLU A CA 1
ATOM 677 C C . GLU A 1 83 ? -2.017 -3.914 11.948 1.00 77.94 83 GLU A C 1
ATOM 679 O O . GLU A 1 83 ? -1.933 -3.781 10.725 1.00 77.94 83 GLU A O 1
ATOM 684 N N . ASP A 1 84 ? -0.973 -3.645 12.743 1.00 78.50 84 ASP A N 1
ATOM 685 C CA . ASP A 1 84 ? 0.315 -3.169 12.214 1.00 78.50 84 ASP A CA 1
ATOM 686 C C . ASP A 1 84 ? 1.176 -4.307 11.653 1.00 78.50 84 ASP A C 1
ATOM 688 O O . ASP A 1 84 ? 2.063 -4.851 12.309 1.00 78.50 84 ASP A O 1
ATOM 692 N N . ASN A 1 85 ? 0.923 -4.638 10.388 1.00 81.88 85 ASN A N 1
ATOM 693 C CA . ASN A 1 85 ? 1.701 -5.615 9.628 1.00 81.88 85 ASN A CA 1
ATOM 694 C C . ASN A 1 85 ? 2.765 -4.961 8.729 1.00 81.88 85 ASN A C 1
ATOM 696 O O . ASN A 1 85 ? 3.316 -5.621 7.848 1.00 81.88 85 ASN A O 1
ATOM 700 N N . ALA A 1 86 ? 3.081 -3.672 8.914 1.00 82.56 86 ALA A N 1
ATOM 701 C CA . ALA A 1 86 ? 3.923 -2.929 7.973 1.00 82.56 86 ALA A CA 1
ATOM 702 C C . ALA A 1 86 ? 5.357 -3.462 7.876 1.00 82.56 86 ALA A C 1
ATOM 704 O O . ALA A 1 86 ? 5.897 -3.605 6.778 1.00 82.56 86 ALA A O 1
ATOM 705 N N . VAL A 1 87 ? 5.965 -3.795 9.016 1.00 81.56 87 VAL A N 1
ATOM 706 C CA . VAL A 1 87 ? 7.335 -4.332 9.071 1.00 81.56 87 VAL A CA 1
ATOM 707 C C . VAL A 1 87 ? 7.390 -5.747 8.493 1.00 81.56 87 VAL A C 1
ATOM 709 O O . VAL A 1 87 ? 8.287 -6.059 7.714 1.00 81.56 87 VAL A O 1
ATOM 712 N N . ILE A 1 88 ? 6.392 -6.578 8.808 1.00 83.00 88 ILE A N 1
ATOM 713 C CA . ILE A 1 88 ? 6.249 -7.932 8.256 1.00 83.00 88 ILE A CA 1
ATOM 714 C C . ILE A 1 88 ? 6.118 -7.847 6.731 1.00 83.00 88 ILE A C 1
ATOM 716 O O . ILE A 1 88 ? 6.876 -8.488 6.009 1.00 83.00 88 ILE A O 1
ATOM 720 N N . ASN A 1 89 ? 5.243 -6.976 6.230 1.00 81.81 89 ASN A N 1
ATOM 721 C CA . ASN A 1 89 ? 5.032 -6.768 4.799 1.00 81.81 89 ASN A CA 1
ATOM 722 C C . ASN A 1 89 ? 6.298 -6.284 4.072 1.00 81.81 89 ASN A C 1
ATOM 724 O O . ASN A 1 89 ? 6.547 -6.696 2.934 1.00 81.81 89 ASN A O 1
ATOM 728 N N . LEU A 1 90 ? 7.115 -5.442 4.709 1.00 79.94 90 LEU A N 1
ATOM 729 C CA . LEU A 1 90 ? 8.398 -5.003 4.156 1.00 79.94 90 LEU A CA 1
ATOM 730 C C . LEU A 1 90 ? 9.390 -6.167 4.044 1.00 79.94 90 LEU A C 1
ATOM 732 O O . LEU A 1 90 ? 9.938 -6.395 2.966 1.00 79.94 90 LEU A O 1
ATOM 736 N N . ILE A 1 91 ? 9.579 -6.925 5.129 1.00 81.94 91 ILE A N 1
ATOM 737 C CA . ILE A 1 91 ? 10.501 -8.070 5.167 1.00 81.94 91 ILE A CA 1
ATOM 738 C C . ILE A 1 91 ? 10.078 -9.124 4.141 1.00 81.94 91 ILE A C 1
ATOM 740 O O . ILE A 1 91 ? 10.899 -9.555 3.334 1.00 81.94 91 ILE A O 1
ATOM 744 N N . LEU A 1 92 ? 8.792 -9.486 4.107 1.00 81.38 92 LEU A N 1
ATOM 745 C CA . LEU A 1 92 ? 8.259 -10.434 3.126 1.00 81.38 92 LEU A CA 1
ATOM 746 C C . LEU A 1 92 ? 8.503 -9.946 1.698 1.00 81.38 92 LEU A C 1
ATOM 748 O O . LEU A 1 92 ? 8.897 -10.734 0.844 1.00 81.38 92 LEU A O 1
ATOM 752 N N . SER A 1 93 ? 8.340 -8.647 1.440 1.00 77.50 93 SER A N 1
ATOM 753 C CA . SER A 1 93 ? 8.593 -8.109 0.105 1.00 77.50 93 SER A CA 1
ATOM 754 C C . SER A 1 93 ? 10.053 -8.259 -0.306 1.00 77.50 93 SER A C 1
ATOM 756 O O . SER A 1 93 ? 10.313 -8.744 -1.404 1.00 77.50 93 SER A O 1
ATOM 758 N N . ILE A 1 94 ? 10.996 -7.935 0.582 1.00 78.31 94 ILE A N 1
ATOM 759 C CA . ILE A 1 94 ? 12.441 -8.059 0.322 1.00 78.31 94 ILE A CA 1
ATOM 760 C C . ILE A 1 94 ? 12.853 -9.523 0.089 1.00 78.31 94 ILE A C 1
ATOM 762 O O . ILE A 1 94 ? 13.707 -9.790 -0.750 1.00 78.31 94 ILE A O 1
ATOM 766 N N . LEU A 1 95 ? 12.207 -10.478 0.765 1.00 80.88 95 LEU A N 1
ATOM 767 C CA . LEU A 1 95 ? 12.438 -11.919 0.583 1.00 80.88 95 LEU A CA 1
ATOM 768 C C . LEU A 1 95 ? 11.831 -12.493 -0.715 1.00 80.88 95 LEU A C 1
ATOM 770 O O . LEU A 1 95 ? 11.831 -13.706 -0.909 1.00 80.88 95 LEU A O 1
ATOM 774 N N . GLY A 1 96 ? 11.289 -11.650 -1.600 1.00 72.50 96 GLY A N 1
ATOM 775 C CA . GLY A 1 96 ? 10.633 -12.075 -2.841 1.00 72.50 96 GLY A CA 1
ATOM 776 C C . GLY A 1 96 ? 9.163 -12.474 -2.668 1.00 72.50 96 GLY A C 1
ATOM 777 O O . GLY A 1 96 ? 8.502 -12.832 -3.640 1.00 72.50 96 GLY A O 1
ATOM 778 N N . LEU A 1 97 ? 8.608 -12.351 -1.459 1.00 76.81 97 LEU A N 1
ATOM 779 C CA . LEU A 1 97 ? 7.206 -12.630 -1.129 1.00 76.81 97 LEU A CA 1
ATOM 780 C C . LEU A 1 97 ? 6.334 -11.361 -1.161 1.00 76.81 97 LEU A C 1
ATOM 782 O O . LEU A 1 97 ? 5.305 -11.299 -0.489 1.00 76.81 97 LEU A O 1
ATOM 786 N N . GLY A 1 98 ? 6.698 -10.346 -1.954 1.00 71.31 98 GLY A N 1
ATOM 787 C CA . GLY A 1 98 ? 5.966 -9.064 -2.021 1.00 71.31 98 GLY A CA 1
ATOM 788 C C . GLY A 1 98 ? 4.507 -9.192 -2.457 1.00 71.31 98 GLY A C 1
ATOM 789 O O . GLY A 1 98 ? 3.660 -8.376 -2.096 1.00 71.31 98 GLY A O 1
ATOM 790 N N . ILE A 1 99 ? 4.200 -10.288 -3.145 1.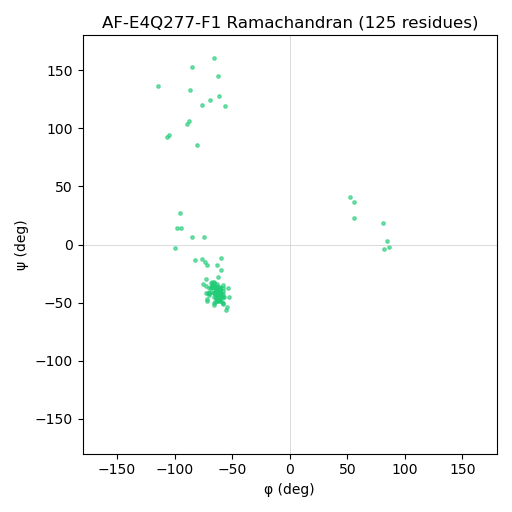00 72.00 99 ILE A N 1
ATOM 791 C CA . ILE A 1 99 ? 2.843 -10.756 -3.409 1.00 72.00 99 ILE A CA 1
ATOM 792 C C . ILE A 1 99 ? 2.049 -10.908 -2.108 1.00 72.00 99 ILE A C 1
ATOM 794 O O . ILE A 1 99 ? 0.983 -10.312 -1.980 1.00 72.00 99 ILE A O 1
ATOM 798 N N . ILE A 1 100 ? 2.568 -11.650 -1.127 1.00 77.69 100 ILE A N 1
ATOM 799 C CA . ILE A 1 100 ? 1.884 -11.920 0.144 1.00 77.69 100 ILE A CA 1
ATOM 800 C C . ILE A 1 100 ? 1.638 -10.611 0.892 1.00 77.69 100 ILE A C 1
ATOM 802 O O . ILE A 1 100 ? 0.532 -10.371 1.373 1.00 77.69 100 ILE A O 1
ATOM 806 N N . SER A 1 101 ? 2.624 -9.718 0.892 1.00 81.44 101 SER A N 1
ATOM 807 C CA . SER A 1 101 ? 2.508 -8.388 1.488 1.00 81.44 101 SER A CA 1
ATOM 808 C C . SER A 1 101 ? 1.386 -7.557 0.859 1.00 81.44 101 SER A C 1
ATOM 810 O O . SER A 1 101 ? 0.614 -6.923 1.579 1.00 81.44 101 SER A O 1
ATOM 812 N N . SER A 1 102 ? 1.235 -7.601 -0.472 1.00 77.38 102 SER A N 1
ATOM 813 C CA . SER A 1 102 ? 0.108 -6.944 -1.154 1.00 77.38 102 SER A CA 1
ATOM 814 C C . SER A 1 102 ? -1.243 -7.575 -0.808 1.00 77.38 102 SER A C 1
ATOM 816 O O . SER A 1 102 ? -2.228 -6.850 -0.667 1.00 77.38 102 SER A O 1
ATOM 818 N N . MET A 1 103 ? -1.292 -8.893 -0.571 1.00 79.31 103 MET A N 1
ATOM 819 C CA . MET A 1 103 ? -2.514 -9.567 -0.120 1.00 79.31 103 MET A CA 1
ATOM 820 C C . MET A 1 103 ? -2.929 -9.104 1.273 1.00 79.31 103 MET A C 1
ATOM 822 O O . MET A 1 103 ? -4.099 -8.800 1.488 1.00 79.31 103 MET A O 1
ATOM 826 N N . ILE A 1 104 ? -1.972 -9.015 2.199 1.00 82.62 104 ILE A N 1
ATOM 827 C CA . ILE A 1 104 ? -2.209 -8.567 3.575 1.00 82.62 104 ILE A CA 1
ATOM 828 C C . ILE A 1 104 ? -2.696 -7.117 3.583 1.00 82.62 104 ILE A C 1
ATOM 830 O O . ILE A 1 104 ? -3.708 -6.811 4.212 1.00 82.62 104 ILE A O 1
ATOM 834 N N . LEU A 1 105 ? -2.012 -6.233 2.849 1.00 84.69 105 LEU A N 1
ATOM 835 C CA . LEU A 1 105 ? -2.398 -4.827 2.727 1.00 84.69 105 LEU A CA 1
ATOM 836 C C . LEU A 1 105 ? -3.817 -4.680 2.165 1.00 84.69 105 LEU A C 1
ATOM 838 O O . LEU A 1 105 ? -4.654 -3.989 2.743 1.00 84.69 105 LEU A O 1
ATOM 842 N N . GLN A 1 106 ? -4.110 -5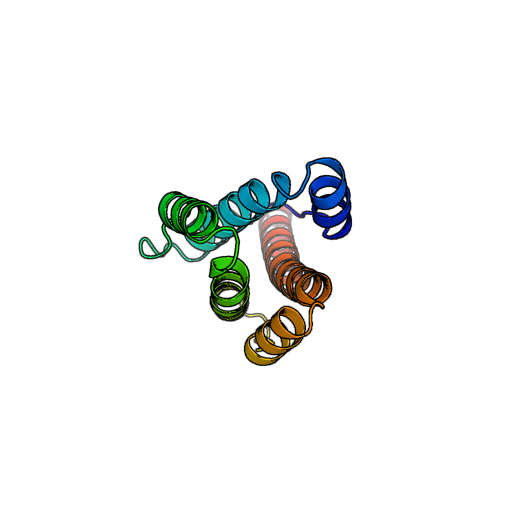.358 1.057 1.00 81.56 106 GLN A N 1
ATOM 843 C CA . GLN A 1 106 ? -5.423 -5.267 0.433 1.00 81.56 106 GLN A CA 1
ATOM 844 C C . GLN A 1 106 ? -6.515 -5.889 1.314 1.00 81.56 106 GLN A C 1
ATOM 846 O O . GLN A 1 106 ? -7.619 -5.358 1.364 1.00 81.56 106 GLN A O 1
ATOM 851 N N . ALA A 1 107 ? -6.231 -6.984 2.027 1.00 83.38 107 ALA A N 1
ATOM 852 C CA . ALA A 1 107 ? -7.165 -7.571 2.984 1.00 83.38 107 ALA A CA 1
ATOM 853 C C . ALA A 1 107 ? -7.470 -6.601 4.136 1.00 83.38 107 ALA A C 1
ATOM 855 O O . ALA A 1 107 ? -8.635 -6.425 4.487 1.00 83.38 107 ALA A O 1
ATOM 856 N N . SER A 1 108 ? -6.446 -5.930 4.673 1.00 84.69 108 SER A N 1
ATOM 857 C CA . SER A 1 108 ? -6.598 -4.897 5.702 1.00 84.69 108 SER A CA 1
ATOM 858 C C . SER A 1 108 ? -7.486 -3.747 5.217 1.00 84.69 108 SER A C 1
ATOM 860 O O . SER A 1 108 ? -8.462 -3.423 5.890 1.00 84.69 108 SER A O 1
ATOM 862 N N . LEU A 1 109 ? -7.231 -3.200 4.023 1.00 83.69 109 LEU A N 1
ATOM 863 C CA . LEU A 1 109 ? -8.053 -2.134 3.433 1.00 83.69 109 LEU A CA 1
ATOM 864 C C . LEU A 1 109 ? -9.481 -2.597 3.115 1.00 83.69 109 LEU A C 1
ATOM 866 O O . LEU A 1 109 ? -10.438 -1.877 3.383 1.00 83.69 109 LEU A O 1
ATOM 870 N N . ASN A 1 110 ? -9.648 -3.816 2.597 1.00 84.19 110 ASN A N 1
ATOM 871 C CA . ASN A 1 110 ? -10.967 -4.369 2.297 1.00 84.19 110 ASN A CA 1
ATOM 872 C C . ASN A 1 110 ? -11.828 -4.503 3.565 1.00 84.19 110 ASN A C 1
ATOM 874 O O . ASN A 1 110 ? -13.013 -4.194 3.495 1.00 84.19 110 ASN A O 1
ATOM 878 N N . LYS A 1 111 ? -11.250 -4.884 4.719 1.00 84.12 111 LYS A N 1
ATOM 879 C CA . LYS A 1 111 ? -11.977 -4.882 6.006 1.00 84.12 111 LYS A CA 1
ATOM 880 C C . LYS A 1 111 ? -12.524 -3.490 6.333 1.00 84.12 111 LYS A C 1
ATOM 882 O O . LYS A 1 111 ? -13.666 -3.370 6.766 1.00 84.12 111 LYS A O 1
ATOM 887 N N . VAL A 1 112 ? -11.725 -2.443 6.101 1.00 86.25 112 VAL A N 1
ATOM 888 C CA . VAL A 1 112 ? -12.157 -1.054 6.319 1.00 86.25 112 VAL A CA 1
ATOM 889 C C . VAL A 1 112 ? -13.319 -0.705 5.392 1.00 86.25 112 VAL A C 1
ATOM 891 O O . VAL A 1 112 ? -14.325 -0.164 5.842 1.00 86.25 112 VAL A O 1
ATOM 894 N N . TRP A 1 113 ? -13.223 -1.050 4.107 1.00 83.62 113 TRP A N 1
ATOM 895 C CA . TRP A 1 113 ? -14.262 -0.709 3.130 1.00 83.62 113 TRP A CA 1
ATOM 896 C C . TRP A 1 113 ? -15.562 -1.472 3.387 1.00 83.62 113 TRP A C 1
ATOM 898 O O . TRP A 1 113 ? -16.639 -0.903 3.239 1.00 83.62 113 TRP A O 1
ATOM 908 N N . GLU A 1 114 ? -15.484 -2.739 3.797 1.00 83.94 114 GLU A N 1
ATOM 909 C CA . GLU A 1 114 ? -16.653 -3.537 4.184 1.00 83.94 114 GLU A CA 1
ATOM 910 C C . GLU A 1 114 ? -17.344 -2.962 5.426 1.00 83.94 114 GLU A C 1
ATOM 912 O O . GLU A 1 114 ? -18.568 -2.836 5.435 1.00 83.94 114 GLU A O 1
ATOM 917 N N . PHE A 1 115 ? -16.574 -2.538 6.431 1.00 83.88 115 PHE A N 1
ATOM 918 C CA . PHE A 1 115 ? -17.119 -1.906 7.632 1.00 83.88 115 PHE A CA 1
ATOM 919 C C . PHE A 1 115 ? -17.820 -0.573 7.325 1.00 83.88 115 PHE A C 1
ATOM 921 O O . PHE A 1 115 ? -18.949 -0.346 7.757 1.00 83.88 115 PHE A O 1
ATOM 928 N N . GLU A 1 116 ? -17.184 0.292 6.534 1.00 81.81 116 GLU A N 1
ATOM 929 C CA . GLU A 1 116 ? -17.751 1.584 6.127 1.00 81.81 116 GLU A CA 1
ATOM 930 C C . GLU A 1 116 ? -19.014 1.425 5.270 1.00 81.81 116 GLU A C 1
ATOM 932 O O . GLU A 1 116 ? -20.002 2.126 5.489 1.00 81.81 116 GLU A O 1
ATOM 937 N N . ASN A 1 117 ? -19.019 0.475 4.328 1.00 80.25 117 ASN A N 1
ATOM 938 C CA . ASN A 1 117 ? -20.205 0.181 3.521 1.00 80.25 117 ASN A CA 1
ATOM 939 C C . ASN A 1 117 ? -21.353 -0.352 4.388 1.00 80.25 117 ASN A C 1
ATOM 941 O O . ASN A 1 117 ? -22.464 0.161 4.293 1.00 80.25 117 ASN A O 1
ATOM 945 N N . SER A 1 118 ? -21.078 -1.291 5.302 1.00 79.81 118 SER A N 1
ATOM 946 C CA . SER A 1 118 ? -22.091 -1.813 6.230 1.00 79.81 118 SER A CA 1
ATOM 947 C C . SER A 1 118 ? -22.678 -0.719 7.125 1.00 79.81 118 SER A C 1
ATOM 949 O O . SER A 1 118 ? -23.878 -0.731 7.405 1.00 79.81 118 SER A O 1
ATOM 951 N N . LYS A 1 119 ? -21.851 0.230 7.579 1.00 76.94 119 LYS A N 1
ATOM 952 C CA . LYS A 1 119 ? -22.310 1.380 8.363 1.00 76.94 119 LYS A CA 1
ATOM 953 C C . LYS A 1 119 ? -23.232 2.272 7.534 1.00 76.94 119 LYS A C 1
ATOM 955 O O . LYS A 1 119 ? -24.290 2.660 8.020 1.00 76.94 119 LYS A O 1
ATOM 960 N N . ASN A 1 120 ? -22.873 2.557 6.285 1.00 73.69 120 ASN A N 1
ATOM 961 C CA . ASN A 1 120 ? -23.688 3.384 5.398 1.00 73.69 120 ASN A CA 1
ATOM 962 C C . ASN A 1 120 ? -25.040 2.718 5.066 1.00 73.69 120 ASN A C 1
ATOM 964 O O . ASN A 1 120 ? -26.077 3.367 5.166 1.00 73.69 120 ASN A O 1
ATOM 968 N N . ASP A 1 121 ? -25.052 1.410 4.793 1.00 72.81 121 ASP A N 1
ATOM 969 C CA . ASP A 1 121 ? -26.285 0.650 4.533 1.00 72.81 121 ASP A CA 1
ATOM 970 C C . ASP A 1 121 ? -27.238 0.656 5.740 1.00 72.81 121 ASP A C 1
ATOM 972 O O . ASP A 1 121 ? -28.449 0.798 5.572 1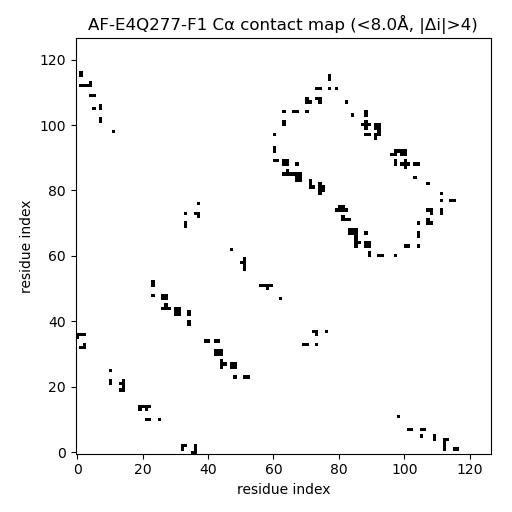.00 72.81 121 ASP A O 1
ATOM 976 N N . SER A 1 122 ? -26.706 0.576 6.967 1.00 67.44 122 SER A N 1
ATOM 977 C CA . SER A 1 122 ? -27.521 0.667 8.190 1.00 67.44 122 SER A CA 1
ATOM 978 C C . SER A 1 122 ? -28.143 2.052 8.410 1.00 67.44 122 SER A C 1
ATOM 980 O O . SER A 1 122 ? -29.249 2.165 8.933 1.00 67.44 122 SER A O 1
ATOM 982 N N . VAL A 1 123 ? -27.468 3.123 7.979 1.00 65.94 123 VAL A N 1
ATOM 983 C CA . VAL A 1 123 ? -28.007 4.491 8.054 1.00 65.94 123 VAL A CA 1
ATOM 984 C C . VAL A 1 123 ? -29.111 4.695 7.014 1.00 65.94 123 VAL A C 1
ATOM 986 O O . VAL A 1 123 ? -30.093 5.380 7.295 1.00 65.94 123 VAL A O 1
ATOM 989 N N . ILE A 1 124 ? -28.984 4.081 5.835 1.00 64.94 124 ILE A N 1
ATOM 990 C CA . ILE A 1 124 ? -29.989 4.173 4.769 1.00 64.94 124 ILE A CA 1
ATOM 991 C C . ILE A 1 124 ? -31.225 3.317 5.080 1.00 64.94 124 ILE A C 1
ATOM 993 O O . ILE A 1 124 ? -32.324 3.741 4.758 1.00 64.94 124 ILE A O 1
ATOM 997 N N . SER A 1 125 ? -31.090 2.160 5.739 1.00 62.72 125 SER A N 1
ATOM 998 C CA . SER A 1 125 ? -32.246 1.312 6.091 1.00 62.72 125 SER A CA 1
ATOM 999 C C . SER A 1 125 ? -33.080 1.819 7.275 1.00 62.72 125 SER A C 1
ATOM 1001 O O . SER A 1 125 ? -34.173 1.307 7.510 1.00 62.72 125 SER A O 1
ATOM 1003 N N . THR A 1 126 ? -32.567 2.798 8.027 1.00 57.97 126 THR A N 1
ATOM 1004 C CA . THR A 1 126 ? -33.245 3.389 9.195 1.00 57.97 126 THR A CA 1
ATOM 1005 C C . THR A 1 126 ? -33.930 4.731 8.869 1.00 57.97 126 THR A C 1
ATOM 1007 O O . THR A 1 126 ? -34.576 5.304 9.743 1.00 57.97 126 THR A O 1
ATOM 1010 N N . ASN A 1 127 ? -33.801 5.232 7.632 1.00 50.06 127 ASN A N 1
ATOM 1011 C CA . ASN A 1 127 ? -34.516 6.409 7.109 1.00 50.06 127 ASN A CA 1
ATOM 1012 C C . ASN A 1 127 ? -35.586 5.992 6.096 1.00 50.06 127 ASN A C 1
ATOM 1014 O O . ASN A 1 127 ? -36.596 6.722 5.999 1.00 50.06 127 ASN A O 1
#

Sequence (127 aa):
MPGKKRSVVGVLIFSIITLGIYYFFWIYATSNETQQYLEKKTLSPGLELLLCIITCGLYWFYWIYKYSKIAVECQQKAGLPPEDNAVINLILSILGLGIISSMILQASLNKVWEFENSKNDSVISTN

pLDDT: mean 75.42, std 9.63, range [40.03, 86.62]

Radius of gyration: 14.85 Å; Cα contacts (8 Å, |Δi|>4): 133; chains: 1; bounding box: 48×29×34 Å

Foldseek 3Di:
DQADQDDLVVLVVVCVVVVNPSVLVVQLSLLVNLCVLVVDPVRDSVVLSVVCVVVVNPCVLVSLLVLLVSLQVLCVVLVHHRDRCSVVCSVCVVVVNVSVSSVVSSVSSNVSSVSVVVVVVVVVVVD

Secondary structure (DSSP, 8-state):
-PPPP--HHHHHHHHHHTTTHHHHHHHHHHHHHHHHHHT-TT--HHHHHHHHHHTTTTHHHHHHHHHHHHHHHHHHHHTPPP---HHHHHHHIIIIIHHHHHHHHHHHHHHHHHHHHHHHHHHHHT-